Protein AF-A0A0Q0H643-F1 (afdb_monomer_lite)

Radius of gyration: 16.24 Å; chains: 1; bounding box: 37×18×31 Å

InterPro domains:
  IPR004027 SEC-C motif [PF02810] (23-40)

Sequence (41 aa):
MHGPNCGHAHQEPVRNTLKDVGRNDPCPCGSDKKFKKCHGA

Foldseek 3Di:
DDDPPPPPPPPPPPPPPCPPPDQQHQDPVPPRHRCVVPVVD

Organism: NCBI:txid129140

Structure (mmCIF, N/CA/C/O backbone):
data_AF-A0A0Q0H643-F1
#
_entry.id   AF-A0A0Q0H643-F1
#
loop_
_atom_site.group_PDB
_atom_site.id
_atom_site.type_symbol
_atom_site.label_atom_id
_atom_site.label_alt_id
_atom_site.label_comp_id
_atom_site.label_asym_id
_atom_site.label_entity_id
_atom_site.label_seq_id
_atom_site.pdbx_PDB_ins_code
_atom_site.Cartn_x
_atom_site.Cartn_y
_atom_site.Cartn_z
_atom_site.occupancy
_atom_site.B_iso_or_equiv
_atom_site.auth_seq_id
_atom_site.auth_comp_id
_atom_site.auth_asym_id
_atom_site.auth_atom_id
_atom_site.pdbx_PDB_model_num
ATOM 1 N N . MET A 1 1 ? 30.578 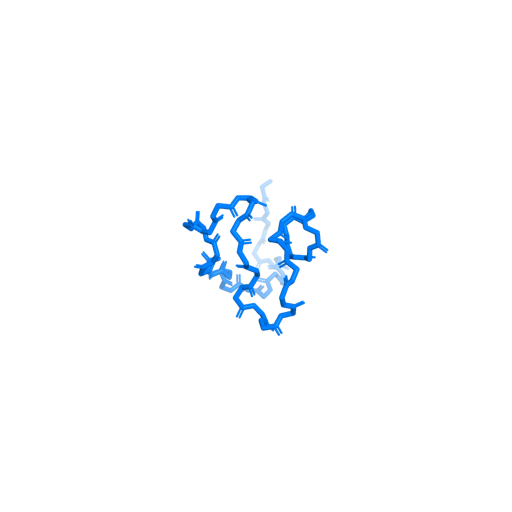0.372 -16.661 1.00 59.66 1 MET A N 1
ATOM 2 C CA . MET A 1 1 ? 29.392 -0.039 -17.443 1.00 59.66 1 MET A CA 1
ATOM 3 C C . MET A 1 1 ? 29.317 -1.557 -17.396 1.00 59.66 1 MET A C 1
ATOM 5 O O . MET A 1 1 ? 30.336 -2.188 -17.640 1.00 59.66 1 MET A O 1
ATOM 9 N N . HIS A 1 2 ? 28.205 -2.128 -16.932 1.00 58.12 2 HIS A N 1
ATOM 10 C CA . HIS A 1 2 ? 28.093 -3.564 -16.645 1.00 58.12 2 HIS A CA 1
ATOM 11 C C . HIS A 1 2 ? 28.342 -4.407 -17.912 1.00 58.12 2 HIS A C 1
ATOM 13 O O . HIS A 1 2 ? 27.760 -4.130 -18.957 1.00 58.12 2 HIS A O 1
ATOM 19 N N . GLY A 1 3 ? 29.270 -5.367 -17.825 1.00 61.75 3 GLY A N 1
ATOM 20 C CA . GLY A 1 3 ? 29.686 -6.230 -18.936 1.00 61.75 3 GLY A CA 1
ATOM 21 C C . GLY A 1 3 ? 28.746 -7.425 -19.166 1.00 61.75 3 GLY A C 1
ATOM 22 O O . GLY A 1 3 ? 27.875 -7.685 -18.339 1.00 61.75 3 GLY A O 1
ATOM 23 N N . PRO A 1 4 ? 28.937 -8.195 -20.254 1.00 69.88 4 PRO A N 1
ATOM 24 C CA . PRO A 1 4 ? 27.979 -9.179 -20.787 1.00 69.88 4 PRO A CA 1
ATOM 25 C C . PRO A 1 4 ? 27.738 -10.443 -19.930 1.00 69.88 4 PRO A C 1
ATOM 27 O O . PRO A 1 4 ? 27.187 -11.422 -20.423 1.00 69.88 4 PRO A O 1
ATOM 30 N N . ASN A 1 5 ? 28.125 -10.450 -18.650 1.00 65.31 5 ASN A N 1
ATOM 31 C CA . ASN A 1 5 ? 27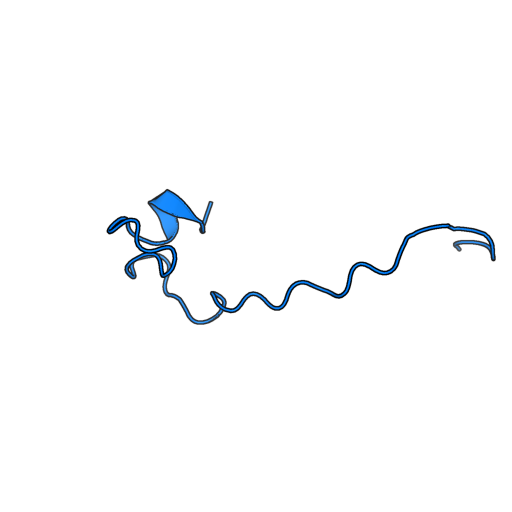.898 -11.570 -17.730 1.00 65.31 5 ASN A CA 1
ATOM 32 C C . ASN A 1 5 ? 27.417 -11.134 -16.334 1.00 65.31 5 ASN A C 1
ATOM 34 O O . ASN A 1 5 ? 27.692 -11.782 -15.330 1.00 65.31 5 ASN A O 1
ATOM 38 N N . CYS A 1 6 ? 26.696 -10.020 -16.227 1.00 63.75 6 CYS A N 1
ATOM 39 C CA . CYS A 1 6 ? 25.989 -9.702 -14.991 1.00 63.75 6 CYS A CA 1
ATOM 40 C C . CYS A 1 6 ? 24.713 -10.561 -14.903 1.00 63.75 6 CYS A C 1
ATOM 42 O O . CYS A 1 6 ? 23.674 -10.200 -15.449 1.00 63.75 6 CYS A O 1
ATOM 44 N N . GLY A 1 7 ? 24.809 -11.714 -14.227 1.00 64.75 7 GLY A N 1
ATOM 45 C CA . GLY A 1 7 ? 23.727 -12.673 -13.948 1.00 64.75 7 GLY A CA 1
ATOM 46 C C . GLY A 1 7 ? 22.649 -12.152 -12.991 1.00 64.75 7 GLY A C 1
ATOM 47 O O . GLY A 1 7 ? 22.321 -12.791 -11.996 1.00 64.75 7 GLY A O 1
ATOM 48 N N . HIS A 1 8 ? 22.098 -10.979 -13.280 1.00 65.62 8 HIS A N 1
ATOM 49 C CA . HIS A 1 8 ? 20.953 -10.439 -12.569 1.00 65.62 8 HIS A CA 1
ATOM 50 C C . HIS A 1 8 ? 19.723 -11.035 -13.237 1.00 65.62 8 HIS A C 1
ATOM 52 O O . HIS A 1 8 ? 19.286 -10.554 -14.282 1.00 65.62 8 HIS A O 1
ATOM 58 N N . ALA A 1 9 ? 19.203 -12.128 -12.672 1.00 64.38 9 ALA A N 1
ATOM 59 C CA . ALA A 1 9 ? 17.888 -12.627 -13.042 1.00 64.38 9 ALA A CA 1
ATOM 60 C C . ALA A 1 9 ? 16.926 -11.433 -13.008 1.00 64.38 9 ALA A C 1
ATOM 62 O O . ALA A 1 9 ? 16.790 -10.790 -11.965 1.00 64.38 9 ALA A O 1
ATOM 63 N N . HIS A 1 10 ? 16.358 -11.093 -14.168 1.00 63.84 10 HIS A N 1
ATOM 64 C CA . HIS A 1 10 ? 15.430 -9.982 -14.337 1.00 63.84 10 HIS A CA 1
ATOM 65 C C . HIS A 1 10 ? 14.181 -10.309 -13.51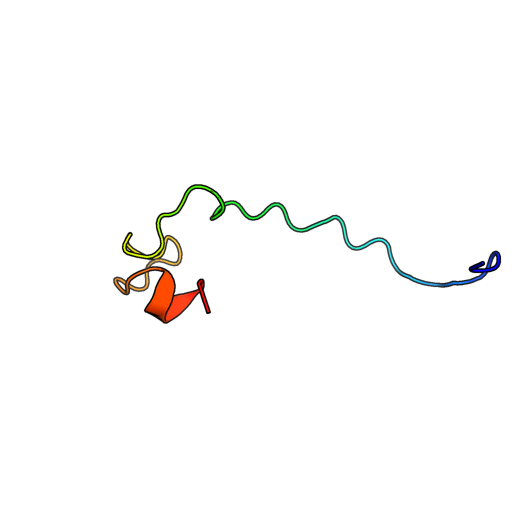9 1.00 63.84 10 HIS A C 1
ATOM 67 O O . HIS A 1 10 ? 13.244 -10.937 -14.005 1.00 63.84 10 HIS A O 1
ATOM 73 N N . GLN A 1 11 ? 14.214 -9.983 -12.227 1.00 68.38 11 GLN A N 1
ATOM 74 C CA . GLN A 1 11 ? 13.025 -9.993 -11.403 1.00 68.38 11 GLN A CA 1
ATOM 75 C C . GLN A 1 11 ? 12.141 -8.905 -11.984 1.00 68.38 11 GLN A C 1
ATOM 77 O O . GLN A 1 11 ? 12.449 -7.717 -11.872 1.00 68.38 11 GLN A O 1
ATOM 82 N N . GLU A 1 12 ? 11.087 -9.339 -12.672 1.00 71.69 12 GLU A N 1
ATOM 83 C CA . GLU A 1 12 ? 10.040 -8.457 -13.160 1.00 71.69 12 GLU A CA 1
ATOM 84 C C . GLU A 1 12 ? 9.657 -7.504 -12.020 1.00 71.69 12 GLU A C 1
ATOM 86 O O . GLU A 1 12 ? 9.439 -7.964 -10.890 1.00 71.69 12 GLU A O 1
ATOM 91 N N . PRO A 1 13 ? 9.615 -6.184 -12.267 1.00 69.25 13 PRO A N 1
ATOM 92 C CA . PRO A 1 13 ? 9.320 -5.233 -11.216 1.00 69.25 13 PRO A CA 1
ATOM 93 C C . PRO A 1 13 ? 7.946 -5.570 -10.649 1.00 69.25 13 PRO A C 1
ATOM 95 O O . PRO A 1 13 ? 6.935 -5.509 -11.356 1.00 69.25 13 PRO A O 1
ATOM 98 N N . VAL A 1 14 ? 7.915 -5.946 -9.369 1.00 72.12 14 VAL A N 1
ATOM 99 C CA . VAL A 1 14 ? 6.676 -6.267 -8.665 1.00 72.12 14 VAL A CA 1
ATOM 100 C C . VAL A 1 14 ? 5.775 -5.043 -8.770 1.00 72.12 14 VAL A C 1
ATOM 102 O O . VAL A 1 14 ? 6.047 -3.987 -8.194 1.00 72.12 14 VAL A O 1
ATOM 105 N N . ARG A 1 15 ? 4.709 -5.160 -9.568 1.00 70.00 15 ARG A N 1
ATOM 106 C CA . ARG A 1 15 ? 3.697 -4.115 -9.688 1.00 70.00 15 ARG A CA 1
ATOM 107 C C . ARG A 1 15 ? 3.032 -3.991 -8.329 1.00 70.00 15 ARG A C 1
ATOM 109 O O . ARG A 1 15 ? 2.254 -4.855 -7.939 1.00 70.00 15 ARG A O 1
ATOM 116 N N . ASN A 1 16 ? 3.366 -2.924 -7.608 1.00 70.06 16 ASN A N 1
ATOM 117 C CA . ASN A 1 16 ? 2.752 -2.616 -6.328 1.00 70.06 16 ASN A CA 1
ATOM 118 C C . ASN A 1 16 ? 1.256 -2.358 -6.558 1.00 70.06 16 ASN A C 1
ATOM 120 O O . ASN A 1 16 ? 0.857 -1.246 -6.895 1.00 70.06 16 ASN A O 1
ATOM 124 N N . THR A 1 17 ? 0.424 -3.386 -6.389 1.00 66.88 17 THR A N 1
ATOM 125 C CA . THR A 1 17 ? -1.046 -3.284 -6.428 1.00 66.88 17 THR A CA 1
ATOM 126 C C . THR A 1 17 ? -1.568 -2.318 -5.362 1.00 66.88 17 THR A C 1
ATOM 128 O O . THR A 1 17 ? -2.667 -1.792 -5.467 1.00 66.88 17 THR A O 1
ATOM 131 N N . LEU A 1 18 ? -0.728 -2.027 -4.369 1.00 68.94 18 LEU A N 1
ATOM 132 C CA . LEU A 1 18 ? -0.969 -1.161 -3.222 1.00 68.94 18 LEU A CA 1
ATOM 133 C C . LEU A 1 18 ? -0.632 0.310 -3.506 1.00 68.94 18 LEU A C 1
ATOM 135 O O . LEU A 1 18 ? -0.586 1.111 -2.580 1.00 68.94 18 LEU A O 1
ATOM 139 N N . LYS A 1 19 ? -0.329 0.679 -4.760 1.00 68.75 19 LYS A N 1
ATOM 140 C CA . LYS A 1 19 ? 0.144 2.031 -5.105 1.00 68.75 19 LYS A CA 1
ATOM 141 C C . LYS A 1 19 ? -0.934 3.103 -4.941 1.00 68.75 19 LYS A C 1
ATOM 143 O O . LYS A 1 19 ? -0.590 4.256 -4.712 1.00 68.75 19 LYS A O 1
ATOM 148 N N . ASP A 1 20 ? -2.197 2.696 -5.022 1.00 76.00 20 ASP A N 1
ATOM 149 C CA . ASP A 1 20 ? -3.361 3.548 -4.766 1.00 76.00 20 ASP A CA 1
ATOM 150 C C . ASP A 1 20 ? -3.840 3.476 -3.304 1.00 76.00 20 ASP A C 1
ATOM 152 O O . ASP A 1 20 ? -4.628 4.301 -2.852 1.00 76.00 20 ASP A O 1
ATOM 156 N N . VAL A 1 21 ? -3.334 2.514 -2.519 1.00 79.75 21 VAL A N 1
ATOM 157 C CA . VAL A 1 21 ? -3.755 2.357 -1.127 1.00 79.75 21 VAL A CA 1
ATOM 158 C C . VAL A 1 21 ? -3.178 3.493 -0.284 1.00 79.75 21 VAL A C 1
ATOM 160 O O . VAL A 1 21 ? -1.966 3.659 -0.108 1.00 79.75 21 VAL A O 1
ATOM 163 N N . GLY A 1 22 ? -4.083 4.307 0.251 1.00 85.56 22 GLY A N 1
ATOM 164 C CA . GLY A 1 22 ? -3.734 5.405 1.134 1.00 85.56 22 GLY A CA 1
ATOM 165 C C . GLY A 1 22 ? -3.044 4.898 2.401 1.00 85.56 22 GLY A C 1
ATOM 166 O O . GLY A 1 22 ? -3.411 3.882 2.986 1.00 85.56 22 GLY A O 1
ATOM 167 N N . ARG A 1 23 ? -2.071 5.656 2.916 1.00 84.12 23 ARG A N 1
ATOM 168 C CA . ARG A 1 23 ? -1.285 5.273 4.106 1.00 84.12 23 ARG A CA 1
ATOM 169 C C . ARG A 1 23 ? -2.143 5.004 5.363 1.00 84.12 23 ARG A C 1
ATOM 171 O O . ARG A 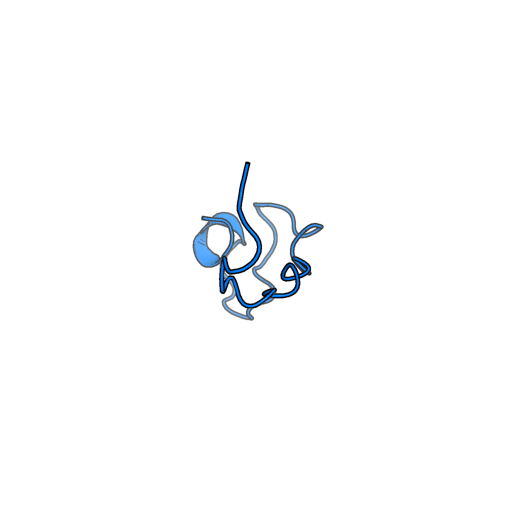1 23 ? -1.710 4.292 6.269 1.00 84.12 23 ARG A O 1
ATOM 178 N N . ASN A 1 24 ? -3.356 5.554 5.436 1.00 88.25 24 ASN A N 1
ATOM 179 C CA . ASN A 1 24 ? -4.308 5.327 6.531 1.00 88.25 24 ASN A CA 1
ATOM 180 C C . ASN A 1 24 ? -5.416 4.307 6.218 1.00 88.25 24 ASN A C 1
ATOM 182 O O . ASN A 1 24 ? -6.156 3.976 7.144 1.00 88.25 24 ASN A O 1
ATOM 186 N N . ASP A 1 25 ? -5.514 3.831 4.978 1.00 89.44 25 ASP A N 1
ATOM 187 C CA . ASP A 1 25 ? -6.527 2.877 4.521 1.00 89.44 25 ASP A CA 1
ATOM 188 C C . ASP A 1 25 ? -6.283 1.481 5.128 1.00 89.44 25 ASP A C 1
ATOM 190 O O . ASP A 1 25 ? -5.135 1.183 5.494 1.00 89.44 25 ASP A O 1
ATOM 194 N N . PRO A 1 26 ? -7.309 0.629 5.3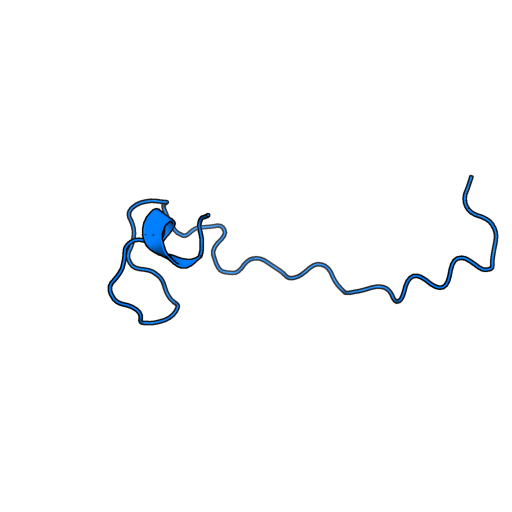18 1.00 87.19 26 PRO A N 1
ATOM 195 C CA . PRO A 1 26 ? -7.114 -0.774 5.682 1.00 87.19 26 PRO A CA 1
ATOM 196 C C . PRO A 1 26 ? -6.118 -1.486 4.757 1.00 87.19 26 PRO A C 1
ATOM 198 O O . PRO A 1 26 ? -6.113 -1.321 3.542 1.00 87.19 26 PRO A O 1
ATOM 201 N N . CYS A 1 27 ? -5.248 -2.309 5.341 1.00 88.31 27 CYS A N 1
ATOM 202 C CA . CYS A 1 27 ? -4.318 -3.110 4.560 1.00 88.31 27 CYS A CA 1
ATOM 203 C C . CYS A 1 27 ? -5.085 -4.166 3.748 1.00 88.31 27 CYS A C 1
ATOM 205 O O . CYS A 1 27 ? -5.749 -5.015 4.350 1.00 88.31 27 CYS A O 1
ATOM 207 N N . PRO A 1 28 ? -4.910 -4.226 2.418 1.00 82.75 28 PRO A N 1
ATOM 208 C CA . PRO A 1 28 ? -5.568 -5.228 1.574 1.00 82.75 28 PRO A CA 1
ATOM 209 C C . PRO A 1 28 ? -4.996 -6.643 1.757 1.00 82.75 28 PRO A C 1
ATOM 211 O O . PRO A 1 28 ? -5.449 -7.590 1.129 1.00 82.75 28 PRO A O 1
ATOM 214 N N . CYS A 1 29 ? -4.026 -6.803 2.658 1.00 84.12 29 CYS A N 1
ATOM 215 C CA . CYS A 1 29 ? -3.561 -8.082 3.174 1.00 84.12 29 CYS A CA 1
ATOM 216 C C . CYS A 1 29 ? -4.545 -8.754 4.158 1.00 84.12 29 CYS A C 1
ATOM 218 O O . CYS A 1 29 ? -4.237 -9.823 4.678 1.00 84.12 29 CYS A O 1
ATOM 2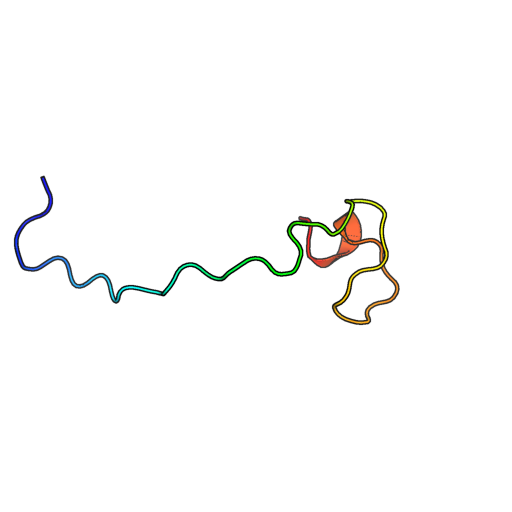20 N N . GLY A 1 30 ? -5.686 -8.121 4.474 1.00 76.81 30 GLY A N 1
ATOM 221 C CA . GLY A 1 30 ? -6.719 -8.688 5.354 1.00 76.81 30 GLY A CA 1
ATOM 222 C C . GLY A 1 30 ? -6.370 -8.657 6.845 1.00 76.81 30 GLY A C 1
ATOM 223 O O . GLY A 1 30 ? -6.905 -9.432 7.622 1.00 76.81 30 GLY A O 1
ATOM 224 N N . SER A 1 31 ? -5.439 -7.790 7.255 1.00 80.25 31 SER A N 1
ATOM 225 C CA . SER A 1 31 ? -4.967 -7.714 8.648 1.00 80.25 31 SER A CA 1
ATOM 226 C C . SER A 1 31 ? -5.722 -6.707 9.525 1.00 80.25 31 SER A C 1
ATOM 228 O O . SER A 1 31 ? -5.244 -6.435 10.626 1.00 80.25 31 SER A O 1
ATOM 230 N N . ASP A 1 32 ? -6.795 -6.070 9.033 1.00 82.00 32 ASP A N 1
ATOM 231 C CA . ASP A 1 32 ? -7.576 -4.984 9.683 1.00 82.00 32 ASP A CA 1
ATOM 232 C C . ASP A 1 32 ? -6.764 -3.760 10.170 1.00 82.00 32 ASP A C 1
ATOM 234 O O . ASP A 1 32 ? -7.287 -2.755 10.653 1.00 82.00 32 ASP A O 1
ATOM 238 N N . LYS A 1 33 ? -5.442 -3.804 10.012 1.00 87.50 33 LYS A N 1
ATOM 239 C CA . LYS A 1 33 ? -4.487 -2.759 10.357 1.00 87.50 33 LYS A CA 1
ATOM 240 C C . LYS A 1 33 ? -4.382 -1.783 9.195 1.00 87.50 33 LYS A C 1
ATOM 242 O O . LYS A 1 33 ? -4.372 -2.181 8.033 1.00 87.50 33 LYS A O 1
ATOM 247 N N . LYS A 1 34 ? -4.205 -0.501 9.518 1.00 89.06 34 LYS A N 1
ATOM 248 C CA . LYS A 1 34 ? -3.901 0.545 8.526 1.00 89.06 34 LYS A CA 1
ATOM 249 C C . LYS A 1 34 ? -2.660 0.165 7.719 1.00 89.06 34 LYS A C 1
ATOM 251 O O . LYS A 1 34 ? -1.704 -0.347 8.305 1.00 89.06 34 LYS A O 1
ATOM 256 N N . PHE A 1 35 ? -2.624 0.496 6.430 1.00 89.56 35 PHE A N 1
ATOM 257 C CA . PHE A 1 35 ? -1.520 0.180 5.523 1.00 89.56 35 PHE A CA 1
ATOM 258 C C . PHE A 1 35 ? -0.158 0.579 6.107 1.00 89.56 35 PHE A C 1
ATOM 260 O O . PHE A 1 35 ? 0.743 -0.254 6.187 1.00 89.56 35 PHE A O 1
ATOM 267 N N . LYS A 1 36 ? -0.042 1.790 6.678 1.00 88.88 36 LYS A N 1
ATOM 268 C CA . LYS A 1 36 ? 1.176 2.270 7.370 1.00 88.88 36 LYS A CA 1
ATOM 269 C C . LYS A 1 36 ? 1.676 1.425 8.536 1.00 88.88 36 LYS A C 1
ATOM 271 O O . LYS A 1 36 ? 2.783 1.644 9.005 1.00 88.88 36 LYS A O 1
ATOM 276 N N . LYS A 1 37 ? 0.821 0.578 9.100 1.00 89.00 37 LYS A N 1
ATOM 277 C CA . LYS A 1 37 ? 1.094 -0.253 10.278 1.00 89.00 37 LYS A CA 1
ATOM 278 C C . LYS A 1 37 ? 1.268 -1.727 9.895 1.00 89.00 37 LYS A C 1
ATOM 280 O O . LYS A 1 37 ? 1.327 -2.573 10.782 1.00 89.00 37 LYS A O 1
ATOM 285 N N . CYS A 1 38 ? 1.278 -2.027 8.595 1.00 89.19 38 CYS A N 1
ATOM 286 C CA . CYS A 1 38 ? 1.365 -3.375 8.062 1.00 89.19 38 CYS A CA 1
ATOM 287 C C . CYS A 1 38 ? 2.374 -3.452 6.903 1.00 89.19 38 CYS A C 1
ATOM 289 O O . CYS A 1 38 ? 3.527 -3.763 7.161 1.00 89.19 38 CYS A O 1
ATOM 291 N N . HIS A 1 39 ? 1.976 -3.125 5.668 1.00 82.81 39 HIS A N 1
ATOM 292 C CA . HIS A 1 39 ? 2.826 -3.247 4.467 1.00 82.81 39 HIS A CA 1
ATOM 293 C C . HIS A 1 39 ? 3.388 -1.907 3.951 1.00 82.81 39 HIS A C 1
ATOM 295 O O . HIS A 1 39 ? 4.181 -1.896 3.019 1.00 82.81 39 HIS A O 1
ATOM 301 N N . GLY A 1 40 ? 2.980 -0.776 4.531 1.00 76.94 40 GLY A N 1
ATOM 302 C CA . GLY A 1 40 ? 3.453 0.569 4.176 1.00 76.94 40 GLY A CA 1
ATOM 303 C C . GLY A 1 40 ? 4.601 1.083 5.051 1.00 76.94 40 GLY A C 1
ATOM 304 O O . GLY A 1 40 ? 4.620 2.284 5.347 1.00 76.94 40 GLY A O 1
ATOM 305 N N . ALA A 1 41 ? 5.450 0.174 5.542 1.00 63.06 41 ALA A N 1
ATOM 306 C CA . ALA A 1 41 ? 6.666 0.481 6.296 1.00 63.06 41 ALA A CA 1
ATOM 307 C C . ALA A 1 41 ? 7.816 0.820 5.343 1.00 63.06 41 ALA A C 1
ATOM 309 O O . ALA A 1 41 ? 7.959 0.100 4.331 1.00 63.06 41 ALA A O 1
#

Secondary structure (DSSP, 8-state):
---TT-----------GGGSS-TTSBPTTT-SSBGGGTT--

pLDDT: mean 75.7, std 10.07, range [58.12, 89.56]